Protein AF-A0A484XVL1-F1 (afdb_monomer_lite)

Sequence (75 aa):
MGGMAAFIPSKDPERNNQVLNKVKADKELEALNGHDGTWIAHPGLADTAMEVFNRVLGDNKNQLFVTREDDAPHG

Organism: NCBI:txid69218

Secondary structure (DSSP, 8-state):
---EE-PPPPSSHHHHHHHHHHHHHHHHHHHHTT-S--EESSGGGHHHHHHHHHHHHTT-S--TT--TTTS----

Radius of gyration: 13.16 Å; chains: 1; bounding box: 32×27×31 Å

InterPro domains:
  IPR001465 Malate synthase, TIM barrel domain [PF01274] (1-71)
  IPR006252 Malate synthase A [PTHR42902] (1-71)
  IPR011076 Malate synthase superfamily [SSF51645] (1-72)
  IPR046363 Malate synthase, N-terminal and TIM-barrel domains [G3DSA:3.20.20.360] (1-74)

Foldseek 3Di:
DDEELADDADPDPVVNVVSLVVLLVSLLVCLLLFFFAYHYPDPVNVVSNCVNNCVSQVPHNGRPVCDCVNNPDPD

Structure (mmCIF, N/CA/C/O backbone):
data_AF-A0A484XVL1-F1
#
_entr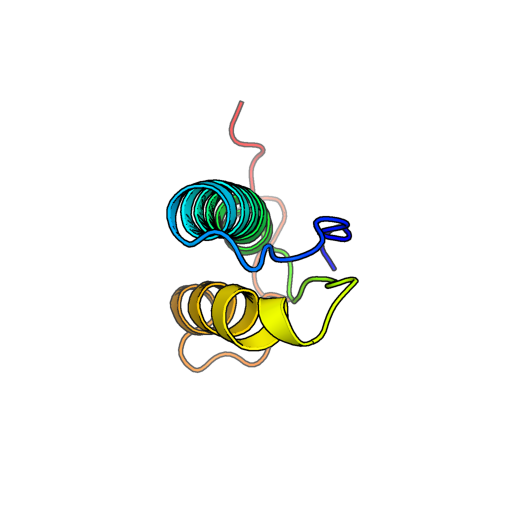y.id   AF-A0A484XVL1-F1
#
loop_
_atom_site.group_PDB
_atom_site.id
_atom_site.type_symbol
_atom_site.label_atom_id
_atom_site.label_alt_id
_atom_site.label_comp_id
_atom_site.label_asym_id
_atom_site.label_entity_id
_atom_site.label_seq_id
_atom_site.pdbx_PDB_ins_code
_atom_site.Cartn_x
_atom_site.Cartn_y
_atom_site.Cartn_z
_atom_site.occupancy
_atom_site.B_iso_or_equiv
_atom_site.auth_seq_id
_atom_site.auth_comp_id
_atom_site.auth_asym_id
_atom_site.auth_atom_id
_atom_site.pdbx_PDB_model_num
ATOM 1 N N . MET A 1 1 ? 10.809 -3.331 -1.657 1.00 89.44 1 MET A N 1
ATOM 2 C CA . MET A 1 1 ? 9.809 -3.409 -0.563 1.00 89.44 1 MET A CA 1
ATOM 3 C C . MET A 1 1 ? 9.564 -2.015 -0.011 1.00 89.44 1 MET A C 1
ATOM 5 O O . MET A 1 1 ? 10.531 -1.370 0.376 1.00 89.44 1 MET A O 1
ATOM 9 N N . GLY A 1 2 ? 8.304 -1.576 0.016 1.00 85.50 2 GLY A N 1
ATOM 10 C CA . GLY A 1 2 ? 7.859 -0.314 0.608 1.00 85.50 2 GLY A CA 1
ATOM 11 C C . GLY A 1 2 ? 7.800 -0.332 2.138 1.00 85.50 2 GLY A C 1
ATOM 12 O O . GLY A 1 2 ? 8.143 -1.330 2.780 1.00 85.50 2 GLY A O 1
ATOM 13 N N . GLY A 1 3 ? 7.392 0.793 2.724 1.00 88.12 3 GLY A N 1
ATOM 14 C CA . GLY A 1 3 ? 7.402 1.027 4.165 1.00 88.12 3 GLY A CA 1
ATOM 15 C C . GLY A 1 3 ? 6.203 0.432 4.905 1.00 88.12 3 GLY A C 1
ATOM 16 O O . GLY A 1 3 ? 5.258 -0.106 4.326 1.00 88.12 3 GLY A O 1
ATOM 17 N N . MET A 1 4 ? 6.225 0.535 6.236 1.00 89.19 4 MET A N 1
ATOM 18 C CA . MET A 1 4 ? 5.142 0.048 7.094 1.00 89.19 4 MET A CA 1
ATOM 19 C C . MET A 1 4 ? 4.007 1.069 7.203 1.00 89.19 4 MET A C 1
ATOM 21 O O . MET A 1 4 ? 4.213 2.187 7.669 1.00 89.19 4 MET A O 1
ATOM 25 N N . ALA A 1 5 ? 2.778 0.655 6.875 1.00 82.75 5 ALA A N 1
ATOM 26 C CA . ALA A 1 5 ? 1.586 1.371 7.332 1.00 82.75 5 ALA A CA 1
ATOM 27 C C . ALA A 1 5 ? 1.307 1.008 8.798 1.00 82.75 5 ALA A C 1
ATOM 29 O O . ALA A 1 5 ? 0.761 -0.057 9.096 1.00 82.75 5 ALA A O 1
ATOM 30 N N . ALA A 1 6 ? 1.698 1.900 9.709 1.00 78.94 6 ALA A N 1
ATOM 31 C CA . ALA A 1 6 ? 1.578 1.714 11.158 1.00 78.94 6 ALA A CA 1
ATOM 32 C C . ALA A 1 6 ? 0.214 2.149 11.736 1.00 78.94 6 ALA A C 1
ATOM 34 O O . ALA A 1 6 ? 0.053 2.252 12.952 1.00 78.94 6 ALA A O 1
ATOM 35 N N . PHE A 1 7 ? -0.771 2.441 10.884 1.00 79.12 7 PHE A N 1
ATOM 36 C CA . PHE A 1 7 ? -2.090 2.867 11.340 1.00 79.12 7 PHE A CA 1
ATOM 37 C C . PHE A 1 7 ? -2.882 1.694 11.927 1.00 79.12 7 PHE A C 1
ATOM 39 O O . PHE A 1 7 ? -2.842 0.578 11.414 1.00 79.12 7 PHE A O 1
ATOM 46 N N . ILE A 1 8 ? -3.638 1.959 12.992 1.00 79.62 8 ILE A N 1
ATOM 47 C CA . ILE A 1 8 ? -4.554 0.986 13.591 1.00 79.62 8 ILE A CA 1
ATOM 48 C C . ILE A 1 8 ? -5.979 1.341 13.137 1.00 79.62 8 ILE A C 1
ATOM 50 O O . ILE A 1 8 ? -6.412 2.471 13.390 1.00 79.62 8 ILE A O 1
ATOM 54 N N . PRO A 1 9 ? -6.707 0.421 12.473 1.00 80.50 9 PRO A N 1
ATOM 55 C CA . PRO A 1 9 ? -8.108 0.620 12.100 1.00 80.50 9 PRO A CA 1
ATOM 56 C C . PRO A 1 9 ? -8.984 1.013 13.297 1.00 80.50 9 PRO A C 1
ATOM 58 O O . PRO A 1 9 ? -8.766 0.559 14.423 1.00 80.50 9 PRO A O 1
ATOM 61 N N . SER A 1 10 ? -9.991 1.854 13.059 1.00 86.81 10 SER A N 1
ATOM 62 C CA . SER A 1 10 ? -10.915 2.316 14.102 1.00 86.81 10 SER A CA 1
ATOM 63 C C . SER A 1 10 ? -12.245 1.569 14.039 1.00 86.81 10 SER A C 1
ATOM 65 O O . SER A 1 10 ? -12.675 1.138 12.974 1.00 86.81 10 SER A O 1
ATOM 67 N N . LYS A 1 11 ? -12.933 1.451 15.182 1.00 86.38 11 LYS A N 1
ATOM 68 C CA . LYS A 1 11 ? -14.335 0.996 15.218 1.00 86.38 11 LYS A CA 1
ATOM 69 C C . LYS A 1 11 ? -15.312 2.084 14.765 1.00 86.38 11 LYS A C 1
ATOM 71 O O . LYS A 1 11 ? -16.441 1.763 14.416 1.00 86.38 11 LYS A O 1
ATOM 76 N N . ASP A 1 12 ? -14.887 3.345 14.803 1.00 94.06 12 ASP A N 1
ATOM 77 C CA . ASP A 1 12 ? -15.658 4.466 14.281 1.00 94.06 12 ASP A CA 1
ATOM 78 C C . ASP A 1 12 ? -15.561 4.497 12.743 1.00 94.06 12 ASP A C 1
ATOM 80 O O . ASP A 1 12 ? -14.441 4.587 12.228 1.00 94.06 12 ASP A O 1
ATOM 84 N N . PRO A 1 13 ? -16.680 4.406 12.000 1.00 91.69 13 PRO A N 1
ATOM 85 C CA . PRO A 1 13 ? -16.643 4.285 10.543 1.00 91.69 13 PRO A CA 1
ATOM 86 C C . PRO A 1 13 ? -15.978 5.469 9.835 1.00 91.69 13 PRO A C 1
ATOM 88 O O . PRO A 1 13 ? -15.216 5.262 8.891 1.00 91.69 13 PRO A O 1
ATOM 91 N N . GLU A 1 14 ? -16.218 6.702 10.288 1.00 93.69 14 GLU A N 1
ATOM 92 C CA . GLU A 1 14 ? -15.650 7.899 9.657 1.00 93.69 14 GLU A CA 1
ATOM 93 C C . GLU A 1 14 ? -14.136 7.956 9.845 1.00 93.69 14 GLU A C 1
ATOM 95 O O . GLU A 1 14 ? -13.381 8.115 8.879 1.00 93.69 14 GLU A O 1
ATOM 100 N N . ARG A 1 15 ? -13.672 7.744 11.079 1.00 91.31 15 ARG A N 1
ATOM 101 C CA . ARG A 1 15 ? -12.244 7.676 11.386 1.00 91.31 15 ARG A CA 1
ATOM 102 C C . ARG A 1 15 ? -11.574 6.504 10.681 1.00 91.31 15 ARG A C 1
ATOM 104 O O . ARG A 1 15 ? -10.440 6.642 10.225 1.00 91.31 15 ARG A O 1
ATOM 111 N N . ASN A 1 16 ? -12.254 5.363 10.576 1.00 90.56 16 ASN A N 1
ATOM 112 C CA . ASN A 1 16 ? -11.723 4.213 9.857 1.00 90.56 16 ASN A CA 1
ATOM 113 C C . ASN A 1 16 ? -11.553 4.523 8.366 1.00 90.56 16 ASN A C 1
ATOM 115 O O . ASN A 1 16 ? -10.489 4.261 7.819 1.00 90.56 16 ASN A O 1
ATOM 119 N N . ASN A 1 17 ? -12.534 5.172 7.735 1.00 92.06 17 ASN A N 1
ATOM 120 C CA . ASN A 1 17 ? -12.434 5.587 6.334 1.00 92.06 17 ASN A CA 1
ATOM 121 C C . ASN A 1 17 ? -11.268 6.557 6.099 1.00 92.06 17 ASN A C 1
ATOM 123 O O . ASN A 1 17 ? -10.530 6.403 5.130 1.00 92.06 17 ASN A O 1
ATOM 127 N N . GLN A 1 18 ? -11.045 7.519 7.000 1.00 92.06 18 GLN A N 1
ATOM 128 C CA . GLN A 1 18 ? -9.888 8.422 6.909 1.00 92.06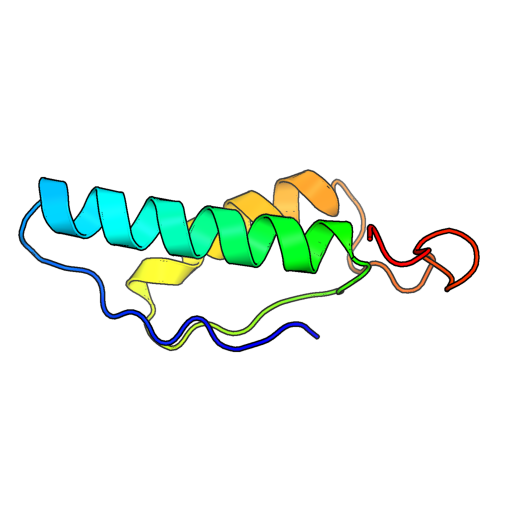 18 GLN A CA 1
ATOM 129 C C . GLN A 1 18 ? -8.556 7.665 6.996 1.00 92.06 18 GLN A C 1
ATOM 131 O O . GLN A 1 18 ? -7.639 7.933 6.217 1.00 92.06 18 GLN A O 1
ATOM 136 N N . VAL A 1 19 ? -8.454 6.706 7.921 1.00 91.00 19 VAL A N 1
ATOM 137 C CA . VAL A 1 19 ? -7.268 5.852 8.065 1.00 91.00 19 VAL A CA 1
ATOM 138 C C . VAL A 1 19 ? -7.044 5.016 6.806 1.00 91.00 19 VAL A C 1
ATOM 140 O O . VAL A 1 19 ? -5.935 5.011 6.278 1.00 91.00 19 VAL A O 1
ATOM 143 N N . LEU A 1 20 ? -8.085 4.351 6.301 1.00 93.00 20 LEU A N 1
ATOM 144 C CA . LEU A 1 20 ? -7.998 3.514 5.105 1.00 93.00 20 LEU A CA 1
ATOM 145 C C . LEU A 1 20 ? -7.618 4.330 3.866 1.00 93.00 20 LEU A C 1
ATOM 147 O O . LEU A 1 20 ? -6.755 3.897 3.110 1.00 93.00 20 LEU A O 1
ATOM 151 N N . ASN A 1 21 ? -8.175 5.532 3.698 1.00 93.81 21 ASN A N 1
ATOM 152 C CA . ASN A 1 21 ? -7.816 6.427 2.594 1.00 93.81 21 ASN A CA 1
ATOM 153 C C . ASN A 1 21 ? -6.344 6.841 2.649 1.00 93.81 21 ASN A C 1
ATOM 155 O O . ASN A 1 21 ? -5.670 6.849 1.622 1.00 93.81 21 ASN A O 1
ATOM 159 N N . LYS A 1 22 ? -5.827 7.148 3.845 1.00 92.00 22 LYS A N 1
ATOM 160 C CA . LYS A 1 22 ? -4.411 7.489 4.010 1.00 92.00 22 LYS A CA 1
ATOM 161 C C . LYS A 1 22 ? -3.502 6.299 3.708 1.00 92.00 22 LYS A C 1
ATOM 163 O O . LYS A 1 22 ? -2.537 6.448 2.970 1.00 92.00 22 LYS A O 1
ATOM 168 N N . VAL A 1 23 ? -3.840 5.117 4.228 1.00 93.25 23 VAL A N 1
ATOM 169 C CA . VAL A 1 23 ? -3.104 3.879 3.931 1.00 93.25 23 VAL A CA 1
ATOM 170 C C . VAL A 1 23 ? -3.112 3.601 2.431 1.00 93.25 23 VAL A C 1
ATOM 172 O O . VAL A 1 23 ? -2.058 3.313 1.874 1.00 93.25 23 VAL A O 1
ATOM 175 N N . LYS A 1 24 ? -4.268 3.727 1.771 1.00 95.25 24 LYS A N 1
ATOM 176 C CA . LYS A 1 24 ? -4.401 3.525 0.326 1.00 95.25 24 LYS A CA 1
ATOM 177 C C . LYS A 1 24 ? -3.482 4.462 -0.457 1.00 95.25 24 LYS A C 1
ATOM 179 O O . LYS A 1 24 ? -2.704 3.970 -1.262 1.00 95.25 24 LYS A O 1
ATOM 184 N N . ALA A 1 25 ? -3.511 5.763 -0.165 1.00 94.38 25 ALA A N 1
ATOM 185 C CA . ALA A 1 25 ? -2.667 6.749 -0.840 1.00 94.38 25 ALA A CA 1
ATOM 186 C C . ALA A 1 25 ? -1.165 6.461 -0.658 1.00 94.38 25 ALA A C 1
ATOM 188 O O . ALA A 1 25 ? -0.412 6.473 -1.630 1.00 94.38 25 ALA A O 1
ATOM 189 N N . ASP A 1 26 ? -0.736 6.130 0.566 1.00 93.88 26 ASP A N 1
ATOM 190 C CA . ASP A 1 26 ? 0.661 5.771 0.837 1.00 93.88 26 ASP A CA 1
ATOM 191 C C . ASP A 1 26 ? 1.073 4.507 0.056 1.00 93.88 26 ASP A C 1
ATOM 193 O O . ASP A 1 26 ? 2.179 4.430 -0.478 1.00 93.88 26 ASP A O 1
ATOM 197 N N . LYS A 1 27 ? 0.186 3.504 -0.039 1.00 95.25 27 LYS A N 1
ATOM 198 C CA . LYS A 1 27 ? 0.480 2.249 -0.753 1.00 95.25 27 LYS A CA 1
ATOM 199 C C . LYS A 1 27 ? 0.456 2.415 -2.262 1.00 95.25 27 LYS A C 1
ATOM 201 O O . LYS A 1 27 ? 1.238 1.756 -2.940 1.00 95.25 27 LYS A O 1
ATOM 206 N N . GLU A 1 28 ? -0.405 3.285 -2.779 1.00 95.75 28 GLU A N 1
ATOM 207 C CA . GLU A 1 28 ? -0.440 3.617 -4.202 1.00 95.75 28 GLU A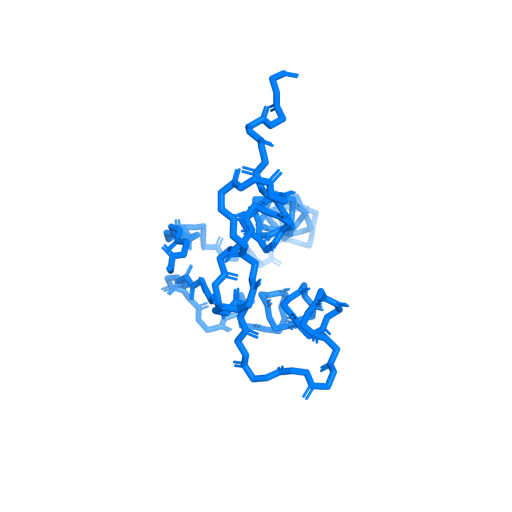 CA 1
ATOM 208 C C . GLU A 1 28 ? 0.873 4.281 -4.607 1.00 95.75 28 GLU A C 1
ATOM 210 O O . GLU A 1 28 ? 1.473 3.867 -5.594 1.00 95.75 28 GLU A O 1
ATOM 215 N N . LEU A 1 29 ? 1.378 5.217 -3.797 1.00 93.69 29 LEU A N 1
ATOM 216 C CA . LEU A 1 29 ? 2.684 5.829 -4.032 1.00 93.69 29 LEU A CA 1
ATOM 217 C C . LEU A 1 29 ? 3.812 4.788 -4.035 1.00 93.69 29 LEU A C 1
ATOM 219 O O . LEU A 1 29 ? 4.654 4.795 -4.924 1.00 93.69 29 LEU A O 1
ATOM 223 N N . GLU A 1 30 ? 3.830 3.873 -3.063 1.00 94.44 30 GLU A N 1
ATOM 224 C CA . GLU A 1 30 ? 4.840 2.812 -3.014 1.00 94.44 30 GLU A CA 1
ATOM 225 C C . GLU A 1 30 ? 4.797 1.893 -4.242 1.00 94.44 30 GLU A C 1
ATOM 227 O O . GLU A 1 30 ? 5.849 1.586 -4.797 1.00 94.44 30 GLU A O 1
ATOM 232 N N . ALA A 1 31 ? 3.609 1.444 -4.651 1.00 94.94 31 ALA A N 1
ATOM 233 C CA . ALA A 1 31 ? 3.452 0.541 -5.788 1.00 94.94 31 ALA A CA 1
ATOM 234 C C . ALA A 1 31 ? 3.828 1.224 -7.114 1.00 94.94 31 ALA A C 1
ATOM 236 O O . ALA A 1 31 ? 4.512 0.626 -7.944 1.00 94.94 31 ALA A O 1
ATOM 237 N N . LEU A 1 32 ? 3.427 2.488 -7.293 1.00 91.94 32 LEU A N 1
ATOM 238 C CA . LEU A 1 32 ? 3.778 3.276 -8.476 1.00 91.94 32 LEU A CA 1
ATOM 239 C C . LEU A 1 32 ? 5.284 3.561 -8.554 1.00 91.94 32 LEU A C 1
ATOM 241 O O . LEU A 1 32 ? 5.833 3.515 -9.647 1.00 91.94 32 LEU A O 1
ATOM 245 N N . ASN A 1 33 ? 5.953 3.741 -7.412 1.00 90.50 33 ASN A N 1
ATOM 246 C CA . ASN A 1 33 ? 7.408 3.925 -7.324 1.00 90.50 33 ASN A CA 1
ATOM 247 C C . ASN A 1 33 ? 8.193 2.598 -7.394 1.00 90.50 33 ASN A C 1
ATOM 249 O O . ASN A 1 33 ? 9.147 2.377 -6.644 1.00 90.50 33 ASN A O 1
ATOM 253 N N . GLY A 1 34 ? 7.736 1.629 -8.185 1.00 92.31 34 GLY A N 1
AT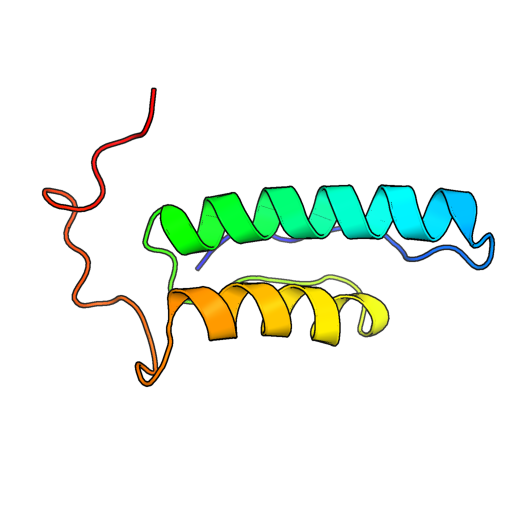OM 254 C CA . GLY A 1 34 ? 8.532 0.429 -8.438 1.00 92.31 34 GLY A CA 1
ATOM 255 C C . GLY A 1 34 ? 8.583 -0.613 -7.307 1.00 92.31 34 GLY A C 1
ATOM 256 O O . GLY A 1 34 ? 9.205 -1.656 -7.498 1.00 92.31 34 GLY A O 1
ATOM 257 N N . HIS A 1 35 ? 7.957 -0.414 -6.139 1.00 94.81 35 HIS A N 1
ATOM 258 C CA . HIS A 1 35 ? 8.064 -1.405 -5.063 1.00 94.81 35 HIS A CA 1
ATOM 259 C C . HIS A 1 35 ? 7.293 -2.699 -5.369 1.00 94.81 35 HIS A C 1
ATOM 261 O O . HIS A 1 35 ? 6.117 -2.678 -5.705 1.00 94.81 35 HIS A O 1
ATOM 267 N N . ASP A 1 36 ? 7.919 -3.850 -5.111 1.00 95.88 36 ASP A N 1
ATOM 268 C CA . ASP A 1 36 ? 7.299 -5.172 -5.334 1.00 95.88 36 ASP A CA 1
ATOM 269 C C . ASP A 1 36 ? 6.226 -5.564 -4.306 1.00 95.88 36 ASP A C 1
ATOM 271 O O . ASP A 1 36 ? 5.501 -6.538 -4.484 1.00 95.88 36 ASP A O 1
ATOM 275 N N . GLY A 1 37 ? 6.180 -4.864 -3.175 1.00 95.06 37 GLY A N 1
ATOM 276 C CA . GLY A 1 37 ? 5.334 -5.210 -2.041 1.00 95.06 37 GLY A CA 1
ATOM 277 C C . GLY A 1 37 ? 5.485 -4.214 -0.901 1.00 95.06 37 GLY A C 1
ATOM 278 O O . GLY A 1 37 ? 6.413 -3.400 -0.890 1.00 95.06 37 GLY A O 1
ATOM 279 N N . THR A 1 38 ? 4.596 -4.306 0.085 1.00 96.81 38 THR A N 1
ATOM 280 C CA . THR A 1 38 ? 4.511 -3.375 1.217 1.00 96.81 38 THR A CA 1
ATOM 281 C C . THR A 1 38 ? 4.341 -4.084 2.560 1.00 96.81 38 THR A C 1
ATOM 283 O O . THR 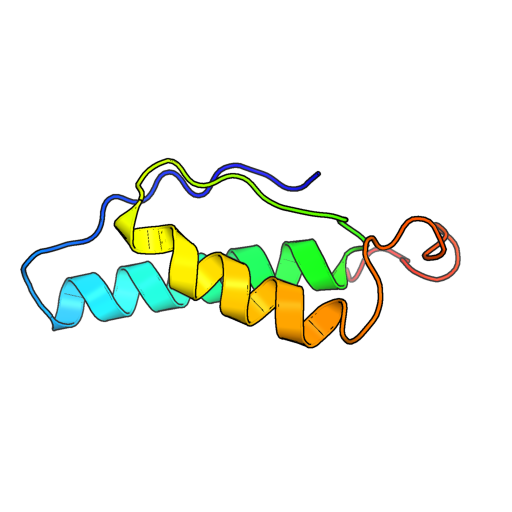A 1 38 ? 4.094 -5.289 2.610 1.00 96.81 38 THR A O 1
ATOM 286 N N . TRP A 1 39 ? 4.464 -3.333 3.656 1.00 95.62 39 TRP A N 1
ATOM 287 C CA . TRP A 1 39 ? 4.278 -3.814 5.021 1.00 95.62 39 TRP A CA 1
ATOM 288 C C . TRP A 1 39 ? 3.031 -3.204 5.671 1.00 95.62 39 TRP A C 1
ATOM 290 O O . TRP A 1 39 ? 2.762 -2.001 5.571 1.00 95.62 39 TRP A O 1
ATOM 300 N N . ILE A 1 40 ? 2.305 -4.034 6.421 1.00 93.00 40 ILE A N 1
ATOM 301 C CA . ILE A 1 40 ? 1.159 -3.645 7.251 1.00 93.00 40 ILE A CA 1
ATOM 302 C C . ILE A 1 40 ? 1.427 -4.013 8.712 1.00 93.00 40 ILE A C 1
ATOM 304 O O . ILE A 1 40 ? 2.024 -5.050 8.994 1.00 93.00 40 ILE A O 1
ATOM 308 N N . ALA A 1 41 ? 0.972 -3.178 9.646 1.00 90.12 41 ALA A N 1
ATOM 309 C CA . ALA A 1 41 ? 1.091 -3.456 11.081 1.00 90.12 41 ALA A CA 1
ATOM 310 C C . ALA A 1 41 ? -0.135 -4.176 11.674 1.00 90.12 41 ALA A C 1
ATOM 312 O O . ALA A 1 41 ? -0.083 -4.650 12.807 1.00 90.12 41 ALA A O 1
ATOM 313 N N . HIS A 1 42 ? -1.249 -4.249 10.935 1.00 90.88 42 HIS A N 1
ATOM 314 C CA . HIS A 1 42 ? -2.509 -4.811 11.421 1.00 90.88 42 HIS A CA 1
ATOM 315 C C . HIS A 1 42 ? -3.236 -5.605 10.317 1.00 90.88 42 HIS A C 1
ATOM 317 O O . HIS A 1 42 ? -3.341 -5.095 9.199 1.00 90.88 42 HIS A O 1
ATOM 323 N N . PRO A 1 43 ? -3.812 -6.794 10.606 1.00 91.94 43 PRO A N 1
ATOM 324 C CA . PRO A 1 43 ? -4.501 -7.619 9.603 1.00 91.94 43 PRO A CA 1
ATOM 325 C C . PRO A 1 43 ? -5.654 -6.909 8.885 1.00 91.94 43 PRO A C 1
ATOM 327 O O . PRO A 1 43 ? -5.866 -7.119 7.700 1.00 91.94 43 PRO A O 1
ATOM 330 N N . GLY A 1 44 ? -6.359 -6.010 9.576 1.00 90.81 44 GLY A N 1
ATOM 331 C CA . GLY A 1 44 ? -7.443 -5.204 8.993 1.00 90.81 44 GLY A CA 1
ATOM 332 C C . GLY A 1 44 ? -7.018 -4.215 7.896 1.00 90.81 44 GLY A C 1
ATOM 333 O O . GLY A 1 44 ? -7.880 -3.549 7.339 1.00 90.81 44 GLY A O 1
ATOM 334 N N . LEU A 1 45 ? -5.719 -4.092 7.600 1.00 94.06 45 LEU A N 1
ATOM 335 C CA . LEU A 1 45 ? -5.207 -3.320 6.461 1.00 94.06 45 LEU A CA 1
ATOM 336 C C . LEU A 1 45 ? -4.842 -4.200 5.256 1.00 94.06 45 LEU A C 1
ATOM 338 O O . LEU A 1 45 ? -4.478 -3.662 4.211 1.00 94.06 45 LEU A O 1
ATOM 342 N N . ALA A 1 46 ? -4.903 -5.529 5.397 1.00 94.69 46 ALA A N 1
ATOM 343 C CA . ALA A 1 46 ? -4.453 -6.463 4.371 1.00 94.69 46 ALA A CA 1
ATOM 344 C C . ALA A 1 46 ? -5.220 -6.275 3.063 1.00 94.69 46 ALA A C 1
ATOM 346 O O . ALA A 1 46 ? -4.590 -6.064 2.034 1.00 94.69 46 ALA A O 1
ATOM 347 N N . ASP A 1 47 ? -6.553 -6.249 3.108 1.00 95.94 47 ASP A N 1
ATOM 348 C CA . ASP A 1 47 ? -7.374 -6.120 1.898 1.00 95.94 47 ASP A CA 1
ATOM 349 C C . ASP A 1 47 ? -7.105 -4.805 1.155 1.00 95.94 47 ASP A C 1
ATOM 351 O O . ASP A 1 47 ? -6.987 -4.796 -0.066 1.00 95.94 47 ASP A O 1
ATOM 355 N N . THR A 1 48 ? -6.918 -3.701 1.887 1.00 95.19 48 THR A N 1
ATOM 356 C CA . THR A 1 48 ? -6.578 -2.394 1.301 1.00 95.19 48 THR A CA 1
ATOM 357 C C . THR A 1 48 ? -5.207 -2.410 0.629 1.00 95.19 48 THR A C 1
ATOM 359 O O . THR A 1 48 ? -5.070 -1.931 -0.493 1.00 95.19 48 THR A O 1
ATOM 362 N N . ALA A 1 49 ? -4.190 -2.973 1.287 1.00 95.88 49 ALA A N 1
ATOM 363 C CA . ALA A 1 49 ? -2.860 -3.098 0.694 1.00 95.88 49 ALA A CA 1
ATOM 364 C C . ALA A 1 49 ? -2.875 -4.029 -0.531 1.00 95.88 49 ALA A C 1
ATOM 366 O O . ALA A 1 49 ? -2.280 -3.706 -1.558 1.00 95.88 49 ALA A O 1
ATOM 367 N N . MET A 1 50 ? -3.594 -5.151 -0.446 1.00 97.00 50 MET A N 1
ATOM 368 C CA . MET A 1 50 ? -3.728 -6.112 -1.541 1.00 97.00 50 MET A CA 1
ATOM 369 C C . MET A 1 50 ? -4.454 -5.511 -2.746 1.00 97.00 50 MET A C 1
ATOM 371 O O . MET A 1 50 ? -4.002 -5.712 -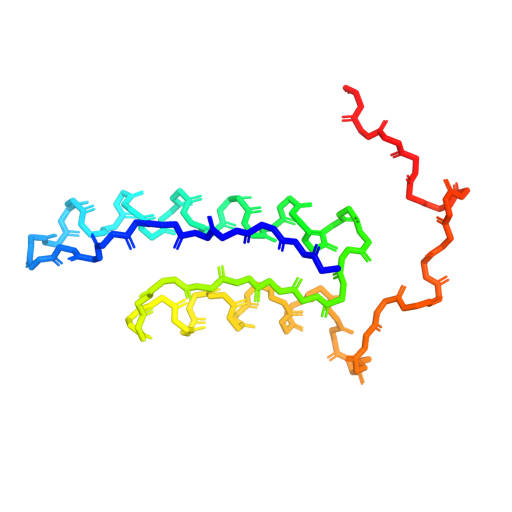3.867 1.00 97.00 50 MET A O 1
ATOM 375 N N . GLU A 1 51 ? -5.537 -4.751 -2.549 1.00 97.31 51 GLU A N 1
ATOM 376 C CA . GLU A 1 51 ? -6.257 -4.078 -3.644 1.00 97.31 51 GLU A CA 1
ATOM 377 C C . GLU A 1 51 ? -5.319 -3.169 -4.449 1.00 97.31 51 GLU A C 1
ATOM 379 O O . GLU A 1 51 ? -5.312 -3.213 -5.681 1.00 97.31 51 GLU A O 1
ATOM 384 N N . VAL A 1 52 ? -4.500 -2.379 -3.751 1.00 97.12 52 VAL A N 1
ATOM 385 C CA . VAL A 1 52 ? -3.551 -1.455 -4.376 1.00 97.12 52 VAL A CA 1
ATOM 386 C C . VAL A 1 52 ? -2.491 -2.205 -5.177 1.00 97.12 52 VAL A C 1
ATOM 388 O O . VAL A 1 52 ? -2.317 -1.934 -6.365 1.00 97.12 52 VAL A O 1
ATOM 391 N N . PHE A 1 53 ? -1.809 -3.171 -4.558 1.00 97.12 53 PHE A N 1
ATOM 392 C CA . PHE A 1 53 ? -0.725 -3.890 -5.228 1.00 97.12 53 PHE A CA 1
ATOM 393 C C . PHE A 1 53 ? -1.239 -4.775 -6.365 1.00 97.12 53 PHE A C 1
ATOM 395 O O . PHE A 1 53 ? -0.627 -4.788 -7.426 1.00 97.12 53 PHE A O 1
ATOM 402 N N . ASN A 1 54 ? -2.395 -5.427 -6.215 1.00 97.44 54 ASN A N 1
ATOM 403 C CA . ASN A 1 54 ? -3.000 -6.205 -7.301 1.00 97.44 54 ASN A CA 1
ATOM 404 C C . ASN A 1 54 ? -3.332 -5.330 -8.517 1.00 97.44 54 ASN A C 1
ATOM 406 O O . ASN A 1 54 ? -3.177 -5.773 -9.652 1.00 97.44 54 ASN A O 1
ATOM 410 N N . ARG A 1 55 ? -3.774 -4.082 -8.300 1.00 96.62 55 ARG A N 1
ATOM 411 C CA . ARG A 1 55 ? -4.069 -3.152 -9.398 1.00 96.62 55 ARG A CA 1
ATOM 412 C C . ARG A 1 55 ? -2.812 -2.771 -10.183 1.00 96.62 55 ARG A C 1
ATOM 414 O O . ARG A 1 55 ? -2.892 -2.690 -11.404 1.00 96.62 55 ARG A O 1
ATOM 421 N N . VAL A 1 56 ? -1.699 -2.497 -9.502 1.00 95.06 56 VAL A N 1
ATOM 422 C CA . VAL A 1 56 ? -0.459 -2.046 -10.159 1.00 95.06 56 VAL A CA 1
ATOM 423 C C . VAL A 1 56 ? 0.320 -3.222 -10.755 1.00 95.06 56 VAL A C 1
ATOM 425 O O . VAL A 1 56 ? 0.777 -3.139 -11.892 1.00 95.06 56 VAL A O 1
ATOM 428 N N . LEU A 1 57 ? 0.410 -4.344 -10.034 1.00 95.62 57 LEU A N 1
ATOM 429 C CA . LEU A 1 57 ? 1.111 -5.544 -10.496 1.00 95.62 57 LEU A CA 1
ATOM 430 C C . LEU A 1 57 ? 0.399 -6.228 -11.672 1.00 95.62 57 LEU A C 1
ATOM 432 O O . LEU A 1 57 ? 1.064 -6.778 -12.556 1.00 95.62 57 LEU A O 1
ATOM 436 N N . GLY A 1 58 ? -0.938 -6.206 -11.691 1.00 95.00 58 GLY A N 1
ATOM 437 C CA . GLY A 1 58 ? -1.732 -6.961 -12.656 1.00 95.00 58 GLY A CA 1
ATOM 438 C C . GLY A 1 58 ? -1.425 -8.458 -12.561 1.00 95.00 58 GLY A C 1
ATOM 439 O O . GLY A 1 58 ? -1.530 -9.051 -11.490 1.00 95.00 58 GLY A O 1
ATOM 440 N N . ASP A 1 59 ? -1.001 -9.058 -13.673 1.00 96.38 59 ASP A N 1
ATOM 441 C CA . ASP A 1 59 ? -0.623 -10.479 -13.732 1.00 96.38 59 ASP A CA 1
ATOM 442 C C . ASP A 1 59 ? 0.816 -10.754 -13.244 1.00 96.38 59 ASP A C 1
ATOM 444 O O . ASP A 1 59 ? 1.242 -11.911 -13.141 1.00 96.38 59 ASP A O 1
ATOM 448 N N . ASN A 1 60 ? 1.597 -9.708 -12.954 1.00 96.25 60 ASN A N 1
ATOM 449 C CA . ASN A 1 60 ? 2.984 -9.854 -12.528 1.00 96.25 60 ASN A CA 1
ATOM 450 C C . ASN A 1 60 ? 3.084 -10.223 -11.044 1.00 96.25 60 ASN A C 1
ATOM 452 O O . ASN A 1 60 ? 2.300 -9.791 -10.207 1.00 96.25 60 ASN A O 1
ATOM 456 N N . LYS A 1 61 ? 4.111 -11.001 -10.689 1.00 96.19 61 LYS A N 1
ATOM 457 C CA . LYS A 1 61 ? 4.372 -11.385 -9.288 1.00 96.19 61 LYS A CA 1
ATOM 458 C C . LYS A 1 61 ? 5.171 -10.344 -8.501 1.00 96.19 61 LYS A C 1
ATOM 460 O O . LYS A 1 61 ? 5.246 -10.442 -7.282 1.00 96.19 61 LYS A O 1
ATOM 465 N N . ASN A 1 62 ? 5.858 -9.448 -9.200 1.00 95.50 62 ASN A N 1
ATOM 466 C CA . ASN A 1 62 ? 6.741 -8.414 -8.667 1.00 95.50 62 ASN A CA 1
ATOM 467 C C . ASN A 1 62 ? 7.006 -7.367 -9.763 1.00 95.50 62 ASN A C 1
ATOM 469 O O . ASN A 1 62 ? 6.559 -7.553 -10.895 1.00 95.50 62 ASN A O 1
ATOM 473 N N . GLN A 1 63 ? 7.740 -6.306 -9.430 1.00 95.31 63 GLN A N 1
ATOM 474 C CA . GLN A 1 63 ? 8.117 -5.209 -10.323 1.00 95.31 63 GLN A CA 1
ATOM 475 C C . GLN A 1 63 ? 9.628 -5.177 -10.582 1.00 95.31 63 GLN A C 1
ATOM 477 O O . GLN A 1 63 ? 10.169 -4.134 -10.921 1.00 95.31 63 GLN A O 1
ATOM 482 N N . LEU A 1 64 ? 10.329 -6.315 -10.496 1.00 93.81 64 LEU A N 1
ATOM 483 C CA . LEU A 1 64 ? 11.782 -6.377 -10.738 1.00 93.81 64 LEU A CA 1
ATOM 484 C C . LEU A 1 64 ? 12.189 -5.958 -12.165 1.00 93.81 64 LEU A C 1
ATOM 486 O O . LEU A 1 64 ? 13.369 -5.744 -12.430 1.00 93.81 64 LEU A O 1
ATOM 490 N N . PHE A 1 65 ? 11.225 -5.874 -13.083 1.00 91.56 65 PHE A N 1
ATOM 491 C CA . PHE A 1 65 ? 11.404 -5.354 -14.438 1.00 91.56 65 PHE A CA 1
ATOM 492 C C . PHE A 1 65 ? 11.359 -3.821 -14.516 1.00 91.56 65 PHE A C 1
ATOM 494 O O . PHE A 1 65 ? 11.752 -3.270 -15.538 1.00 91.56 65 PHE A O 1
ATOM 501 N N . VAL A 1 66 ? 10.878 -3.138 -13.473 1.00 89.31 66 VAL A N 1
ATOM 502 C CA . VAL A 1 66 ? 10.867 -1.677 -13.386 1.00 89.31 66 VAL A CA 1
ATOM 503 C C . VAL A 1 66 ? 12.272 -1.219 -13.015 1.00 89.31 66 VAL A C 1
ATOM 505 O O . VAL A 1 66 ? 12.774 -1.495 -11.923 1.00 89.31 66 VAL A O 1
ATOM 508 N N . THR A 1 67 ? 12.939 -0.554 -13.953 1.00 87.62 67 THR A N 1
ATOM 509 C CA . THR A 1 67 ? 14.295 -0.042 -13.748 1.00 87.62 67 THR A CA 1
ATOM 510 C C . THR A 1 67 ? 14.257 1.399 -13.245 1.00 87.62 67 THR A C 1
ATOM 512 O O . THR A 1 67 ? 13.252 2.086 -13.377 1.00 87.62 67 THR A O 1
ATOM 515 N N . ARG A 1 68 ? 15.375 1.907 -12.712 1.00 76.44 68 ARG A N 1
ATOM 516 C CA . ARG A 1 68 ? 15.479 3.322 -12.298 1.00 76.44 68 ARG A CA 1
ATOM 517 C C . ARG A 1 68 ? 15.275 4.327 -13.431 1.00 76.44 68 ARG A C 1
ATOM 519 O O . ARG A 1 68 ? 15.017 5.492 -13.157 1.00 76.44 68 ARG A O 1
ATOM 526 N N . GLU A 1 69 ? 15.473 3.904 -14.673 1.00 79.81 69 GLU A N 1
ATOM 527 C CA . GLU A 1 69 ? 15.241 4.751 -15.843 1.00 79.81 69 GLU A CA 1
ATOM 528 C C . GLU A 1 69 ? 13.736 4.909 -16.103 1.00 79.81 69 GLU A C 1
ATOM 530 O O . GLU A 1 69 ? 13.302 5.982 -16.519 1.00 79.81 69 GLU A O 1
ATOM 535 N N . ASP A 1 70 ? 12.951 3.879 -15.772 1.00 76.06 70 ASP A N 1
ATOM 536 C CA . ASP A 1 70 ? 11.488 3.869 -15.867 1.00 76.06 70 ASP A CA 1
ATOM 537 C C . ASP A 1 70 ? 10.810 4.444 -14.605 1.00 76.06 70 ASP A C 1
ATOM 539 O O . ASP A 1 70 ? 9.742 5.044 -14.695 1.00 76.06 70 ASP A O 1
ATOM 543 N N . ASP A 1 71 ? 11.451 4.298 -13.441 1.00 71.75 71 ASP A N 1
ATOM 544 C CA . ASP A 1 71 ? 11.019 4.768 -12.113 1.00 71.75 71 ASP A CA 1
ATOM 545 C C . ASP A 1 71 ? 11.768 6.046 -11.695 1.00 71.75 71 ASP A C 1
ATOM 547 O O . ASP A 1 71 ? 12.418 6.134 -10.647 1.00 71.75 71 ASP A O 1
ATOM 551 N N . ALA A 1 72 ? 11.763 7.049 -12.575 1.00 61.91 72 ALA A N 1
ATOM 552 C CA . ALA A 1 72 ? 12.357 8.338 -12.251 1.00 61.91 72 ALA A CA 1
ATOM 553 C C . ALA A 1 72 ? 11.573 8.994 -11.096 1.00 61.91 72 ALA A C 1
ATOM 555 O O . ALA A 1 72 ? 10.342 9.002 -11.128 1.00 61.91 72 ALA A O 1
ATOM 556 N N . PRO A 1 73 ? 12.248 9.596 -10.096 1.00 60.41 73 PRO A N 1
ATOM 557 C CA . PRO A 1 73 ? 11.568 10.178 -8.948 1.00 60.41 73 PRO A CA 1
ATOM 558 C C . PRO A 1 73 ? 10.560 11.234 -9.404 1.00 60.41 73 PRO A C 1
ATOM 560 O O . PRO A 1 73 ? 10.928 12.246 -10.006 1.00 60.41 73 PRO A O 1
ATOM 563 N N . HIS A 1 74 ? 9.286 10.990 -9.104 1.00 58.16 74 HIS A N 1
ATOM 564 C CA . HIS A 1 74 ? 8.217 11.960 -9.284 1.00 58.16 74 HIS A CA 1
ATOM 565 C C . HIS A 1 74 ? 8.406 13.075 -8.246 1.00 58.16 74 HIS A C 1
ATOM 567 O O . HIS A 1 74 ? 8.020 12.933 -7.085 1.00 58.16 74 HIS A O 1
ATOM 573 N N . GLY A 1 75 ? 9.125 14.125 -8.656 1.00 50.28 75 GLY A N 1
ATOM 574 C CA . GLY A 1 75 ? 9.353 15.349 -7.884 1.00 50.28 75 GLY A CA 1
ATOM 575 C C . GLY A 1 75 ? 8.127 16.243 -7.805 1.00 50.28 75 GLY A C 1
ATOM 576 O O . GLY A 1 75 ? 7.342 16.260 -8.780 1.00 50.28 75 GLY A O 1
#

pLDDT: mean 89.64, std 9.5, range [50.28, 97.44]